Protein AF-A0A024FDK6-F1 (afdb_monomer_lite)

pLDDT: mean 74.02, std 20.57, range [26.91, 96.44]

Radius of gyration: 33.67 Å; chains: 1; bounding box: 60×38×98 Å

Sequence (152 aa):
MKLLNIVFTFLVFIVLFSCSSDDSNEGGQQDSLSLSSITEFSANQESQTVSVTANLYWYVSNTNTWITLSPTYGTNDGTITVTGCSISKTLTITQAAGEENSGELDPNKTPSQNFDLSTWKLKTPENNGSGFSKTISVSEINAGYENSNYFF

Foldseek 3Di:
DDDDPPFDPDDDDDDDPPPDDDDDDDPDPPWDWDKDDDGDDDLPFDKDKIKIATQAKDAADDPDPQWDWPPRIDHGIDMIIITGHNDDPDPDDDDDDPPPCPPDDDPVAAPLVRDPLQPHKDWDPDDPVPRGTDIHDSVRVNVRDADPVGGD

Structure (mmCIF, N/CA/C/O backbone):
data_AF-A0A024FDK6-F1
#
_entry.id   AF-A0A024FDK6-F1
#
loop_
_atom_site.group_PDB
_atom_site.id
_atom_site.type_symbol
_atom_site.label_atom_id
_atom_site.label_alt_id
_atom_site.label_comp_id
_atom_site.label_asym_id
_atom_site.label_entity_id
_atom_site.label_seq_id
_atom_site.pdbx_PDB_ins_code
_atom_site.Cartn_x
_atom_site.Cartn_y
_atom_site.Cartn_z
_atom_site.occupancy
_atom_site.B_iso_or_equiv
_atom_site.auth_seq_id
_atom_site.auth_comp_id
_atom_site.auth_asym_id
_atom_site.auth_atom_id
_atom_site.pdbx_PDB_model_num
ATOM 1 N N . MET A 1 1 ? -27.328 7.192 -7.030 1.00 37.41 1 MET A N 1
ATOM 2 C CA . MET A 1 1 ? -26.286 6.162 -6.829 1.00 37.41 1 MET A CA 1
ATOM 3 C C . MET A 1 1 ? -26.722 5.336 -5.632 1.00 37.41 1 MET A C 1
ATOM 5 O O . MET A 1 1 ? -26.975 5.922 -4.589 1.00 37.41 1 MET A O 1
ATOM 9 N N . LYS A 1 2 ? -26.982 4.038 -5.815 1.00 29.92 2 LYS A N 1
ATOM 10 C CA . LYS A 1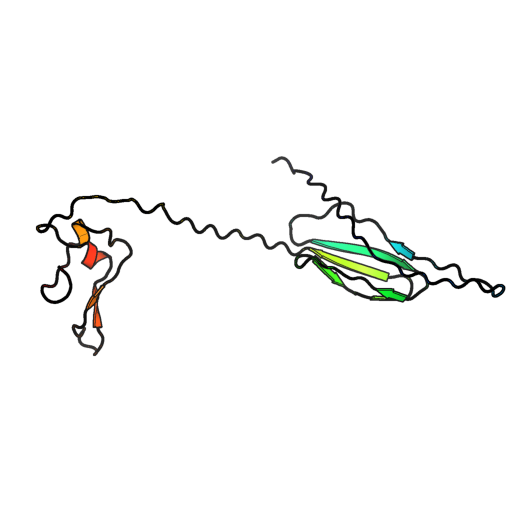 2 ? -27.491 3.166 -4.745 1.00 29.92 2 LYS A CA 1
ATOM 11 C C . LYS A 1 2 ? -26.326 2.824 -3.814 1.00 29.92 2 LYS A C 1
ATOM 13 O O . LYS A 1 2 ? -25.356 2.231 -4.274 1.00 29.92 2 LYS A O 1
ATOM 18 N N . LEU A 1 3 ? -26.413 3.244 -2.554 1.00 26.91 3 LEU A N 1
ATOM 19 C CA . LEU A 1 3 ? -25.500 2.817 -1.497 1.00 26.91 3 LEU A CA 1
ATOM 20 C C . LEU A 1 3 ? -25.734 1.320 -1.279 1.00 26.91 3 LEU A C 1
ATOM 22 O O . LEU A 1 3 ? -26.845 0.895 -0.966 1.00 26.91 3 LEU A O 1
ATOM 26 N N . LEU A 1 4 ? -24.717 0.517 -1.571 1.00 27.45 4 LEU A N 1
ATOM 27 C CA . LEU A 1 4 ? -24.751 -0.920 -1.357 1.00 27.45 4 LEU A CA 1
ATOM 28 C C . LEU A 1 4 ? -24.410 -1.159 0.117 1.00 27.45 4 LEU A C 1
ATOM 30 O O . LEU A 1 4 ? -23.245 -1.064 0.497 1.00 27.45 4 LEU A O 1
ATOM 34 N N . ASN A 1 5 ? -25.424 -1.420 0.943 1.00 28.95 5 ASN A N 1
ATOM 35 C CA . ASN A 1 5 ? -25.246 -1.804 2.344 1.00 28.95 5 ASN A CA 1
ATOM 36 C C . ASN A 1 5 ? -24.577 -3.185 2.402 1.00 28.95 5 ASN A C 1
ATOM 38 O O . ASN A 1 5 ? -25.252 -4.214 2.379 1.00 28.95 5 ASN A O 1
ATOM 42 N N . ILE A 1 6 ? -23.245 -3.218 2.434 1.00 35.78 6 ILE A N 1
ATOM 43 C CA . ILE A 1 6 ? -22.488 -4.443 2.688 1.00 35.78 6 ILE A CA 1
ATOM 44 C C . ILE A 1 6 ? -22.414 -4.619 4.205 1.00 35.78 6 ILE A C 1
ATOM 46 O O . ILE A 1 6 ? -21.596 -4.003 4.882 1.00 35.78 6 ILE A O 1
ATOM 50 N N . VAL A 1 7 ? -23.299 -5.458 4.738 1.00 29.95 7 VAL A N 1
ATOM 51 C CA . VAL A 1 7 ? -23.266 -5.886 6.139 1.00 29.95 7 VAL A CA 1
ATOM 52 C C . VAL A 1 7 ? -22.125 -6.897 6.291 1.00 29.95 7 VAL A C 1
ATOM 54 O O . VAL A 1 7 ? -22.287 -8.073 5.974 1.00 29.95 7 VAL A O 1
ATOM 57 N N . PHE A 1 8 ? -20.950 -6.450 6.737 1.00 37.78 8 PHE A N 1
ATOM 58 C CA . PHE A 1 8 ? -19.884 -7.355 7.174 1.00 37.78 8 PHE A CA 1
ATOM 59 C C . PHE A 1 8 ? -20.149 -7.750 8.628 1.00 37.78 8 PHE A C 1
ATOM 61 O O . PHE A 1 8 ? -19.810 -7.024 9.558 1.00 37.78 8 PHE A O 1
ATOM 68 N N . THR A 1 9 ? -20.771 -8.910 8.839 1.00 32.97 9 THR A N 1
ATOM 69 C CA . THR A 1 9 ? -20.861 -9.518 10.171 1.00 32.97 9 THR A CA 1
ATOM 70 C C . THR A 1 9 ? -19.470 -10.013 10.570 1.00 32.97 9 THR A C 1
ATOM 72 O O . THR A 1 9 ? -19.076 -11.132 10.253 1.00 32.97 9 THR A O 1
ATOM 75 N N . PHE A 1 10 ? -18.691 -9.151 11.221 1.00 38.66 10 PHE A N 1
ATOM 76 C CA . PHE A 1 10 ? -17.360 -9.484 11.717 1.00 38.66 10 PHE A CA 1
ATOM 77 C C . PHE A 1 10 ? -17.486 -10.102 13.117 1.00 38.66 10 PHE A C 1
ATOM 79 O O . PHE A 1 10 ? -17.631 -9.400 14.115 1.00 38.66 10 PHE A O 1
ATOM 86 N N . LEU A 1 11 ? -17.490 -11.435 13.194 1.00 35.03 11 LEU A N 1
ATOM 87 C CA . LEU A 1 11 ? -17.489 -12.164 14.463 1.00 35.03 11 LEU A CA 1
ATOM 88 C C . LEU A 1 11 ? -16.055 -12.197 15.018 1.00 35.03 11 LEU A C 1
ATOM 90 O O . LEU A 1 11 ? -15.246 -13.032 14.613 1.00 35.03 11 LEU A O 1
ATOM 94 N N . VAL A 1 12 ? -15.720 -11.285 15.933 1.00 40.41 12 VAL A N 1
ATOM 95 C CA . VAL A 1 12 ? -14.452 -11.338 16.679 1.00 40.41 12 VAL A CA 1
ATOM 96 C C . VAL A 1 12 ? -14.563 -12.443 17.736 1.00 40.41 12 VAL A C 1
ATOM 98 O O . VAL A 1 12 ? -15.241 -12.277 18.746 1.00 40.41 12 VAL A O 1
ATOM 101 N N . PHE A 1 13 ? -13.917 -13.588 17.505 1.00 30.06 13 PHE A N 1
ATOM 102 C CA . PHE A 1 13 ? -13.792 -14.654 18.507 1.00 30.06 13 PHE A CA 1
ATOM 103 C C . PHE A 1 13 ? -12.682 -14.276 19.504 1.00 30.06 13 PHE A C 1
ATOM 105 O O . PHE A 1 13 ? -11.498 -14.403 19.193 1.00 30.06 13 PHE A O 1
ATOM 112 N N . ILE A 1 14 ? -13.055 -13.784 20.690 1.00 48.53 14 ILE A N 1
ATOM 113 C CA . ILE A 1 14 ? -12.120 -13.512 21.796 1.00 48.53 14 ILE A CA 1
ATOM 114 C C . ILE A 1 14 ? -12.157 -14.707 22.754 1.00 48.53 14 ILE A C 1
ATOM 116 O O . ILE A 1 14 ? -13.206 -15.040 23.301 1.00 48.53 14 ILE A O 1
ATOM 120 N N . VAL A 1 15 ? -11.014 -15.373 22.939 1.00 35.62 15 VAL A N 1
ATOM 121 C CA . VAL A 1 15 ? -10.868 -16.497 23.876 1.00 35.62 15 VAL A CA 1
ATOM 122 C C . VAL A 1 15 ? -10.722 -15.936 25.295 1.00 35.62 15 VAL A C 1
ATOM 124 O O . VAL A 1 15 ? -9.726 -15.283 25.597 1.00 35.62 15 VAL A O 1
ATOM 127 N N . LEU A 1 16 ? -11.712 -16.183 26.157 1.00 49.31 16 LEU A N 1
ATOM 128 C CA . LEU A 1 16 ? -11.710 -15.794 27.571 1.00 49.31 16 LEU A CA 1
ATOM 129 C C . LEU A 1 16 ? -11.330 -17.007 28.433 1.00 49.31 16 LEU A C 1
ATOM 131 O O . LEU A 1 16 ? -12.091 -17.968 28.522 1.00 49.31 16 LEU A O 1
ATOM 135 N N . PHE A 1 17 ? -10.169 -16.971 29.089 1.00 40.81 17 PHE A N 1
ATOM 136 C CA . PHE A 1 17 ? -9.865 -17.895 30.185 1.00 40.81 17 PHE A CA 1
ATOM 137 C C . PHE A 1 17 ? -10.442 -17.325 31.488 1.00 40.81 17 PHE A C 1
ATOM 139 O O . PHE A 1 17 ? -9.729 -16.681 32.252 1.00 40.81 17 PHE A O 1
ATOM 146 N N . SER A 1 18 ? -11.730 -17.560 31.756 1.00 40.69 18 SER A N 1
ATOM 147 C CA . SER A 1 18 ? -12.274 -17.420 33.114 1.00 40.69 18 SER A CA 1
ATOM 148 C C . SER A 1 18 ? -11.946 -18.691 33.891 1.00 40.69 18 SER A C 1
ATOM 150 O O . SER A 1 18 ? -12.698 -19.661 33.874 1.00 40.69 18 SER A O 1
ATOM 152 N N . CYS A 1 19 ? -10.784 -18.707 34.543 1.00 45.88 19 CYS A N 1
ATOM 153 C CA . CYS A 1 19 ? -10.485 -19.698 35.569 1.00 45.88 19 CYS A CA 1
ATOM 154 C C . CYS A 1 19 ? -11.134 -19.218 36.874 1.00 45.88 19 CYS A C 1
ATOM 156 O O . CYS A 1 19 ? -10.526 -18.461 37.625 1.00 45.88 19 CYS A O 1
ATOM 158 N N . SER A 1 20 ? -12.395 -19.589 37.104 1.00 46.50 20 SER A N 1
ATOM 159 C CA . SER A 1 20 ? -13.039 -19.422 38.407 1.00 46.50 20 SER A CA 1
ATOM 160 C C . SER A 1 20 ? -12.956 -20.766 39.124 1.00 46.50 20 SER A C 1
ATOM 162 O O . SER A 1 20 ? -13.694 -21.697 38.808 1.00 46.50 20 SER A O 1
ATOM 164 N N . SER A 1 21 ? -11.969 -20.901 40.010 1.00 50.34 21 SER A N 1
ATOM 165 C CA . SER A 1 21 ? -11.950 -21.986 40.989 1.00 50.34 21 SER A CA 1
ATOM 166 C C . SER A 1 21 ? -12.951 -21.624 42.080 1.00 50.34 21 SER A C 1
ATOM 168 O O . SER A 1 21 ? -12.785 -20.606 42.749 1.00 50.34 21 SER A O 1
ATOM 170 N N . ASP A 1 22 ? -13.995 -22.437 42.204 1.00 54.34 22 ASP A N 1
ATOM 171 C CA . ASP A 1 22 ? -15.026 -22.342 43.237 1.00 54.34 22 ASP A CA 1
ATOM 172 C C . ASP A 1 22 ? -14.380 -22.479 44.628 1.00 54.34 22 ASP A C 1
ATOM 174 O O . ASP A 1 22 ? -13.919 -23.563 44.988 1.00 54.34 22 ASP A O 1
ATOM 178 N N . ASP A 1 23 ? -14.346 -21.398 45.411 1.00 54.50 23 ASP A N 1
ATOM 179 C CA . ASP A 1 23 ? -14.136 -21.467 46.857 1.00 54.50 23 ASP A CA 1
ATOM 180 C C . ASP A 1 23 ? -15.083 -20.486 47.557 1.00 54.50 23 ASP A C 1
ATOM 182 O O . ASP A 1 23 ? -15.158 -19.291 47.266 1.00 54.50 23 ASP A O 1
ATOM 186 N N . SER A 1 24 ? -15.895 -21.048 48.442 1.00 60.56 24 SER A N 1
ATOM 187 C CA . SER A 1 24 ? -17.050 -20.412 49.060 1.00 60.56 24 SER A CA 1
ATOM 188 C C . SER A 1 24 ? -16.676 -19.339 50.090 1.00 60.56 24 SER A C 1
ATOM 190 O O . SER A 1 24 ? -15.916 -19.611 51.016 1.00 60.56 24 SER A O 1
ATOM 192 N N . ASN A 1 25 ? -17.390 -18.207 50.003 1.00 58.97 25 ASN A N 1
ATOM 193 C CA . ASN A 1 25 ? -17.597 -17.166 51.021 1.00 58.97 25 ASN A CA 1
ATOM 194 C C . ASN A 1 25 ? -16.565 -16.025 51.103 1.00 58.97 25 ASN A C 1
ATOM 196 O O . ASN A 1 25 ? -15.810 -15.946 52.062 1.00 58.97 25 ASN A O 1
ATOM 200 N N . GLU A 1 26 ? -16.675 -15.060 50.187 1.00 52.72 26 GLU A N 1
ATOM 201 C CA . GLU A 1 26 ? -16.494 -13.626 50.460 1.00 52.72 26 GLU A CA 1
ATOM 202 C C . GLU A 1 26 ? -17.537 -12.848 49.642 1.00 52.72 26 GLU A C 1
ATOM 204 O O . GLU A 1 26 ? -18.091 -13.396 48.689 1.00 52.72 26 GLU A O 1
ATOM 209 N N . GLY A 1 27 ? -17.878 -11.615 50.039 1.00 54.19 27 GLY A N 1
ATOM 210 C CA . GLY A 1 27 ? -18.854 -10.772 49.339 1.00 54.19 27 GLY A CA 1
ATOM 211 C C . GLY A 1 27 ? -18.467 -10.597 47.872 1.00 54.19 27 GLY A C 1
ATOM 212 O O . GLY A 1 27 ? -17.675 -9.719 47.542 1.00 54.19 27 GLY A O 1
ATOM 213 N N . GLY A 1 28 ? -18.989 -11.477 47.018 1.00 53.00 28 GLY A N 1
ATOM 214 C CA . GLY A 1 28 ? -18.512 -11.636 45.656 1.00 53.00 28 GLY A CA 1
ATOM 215 C C . GLY A 1 28 ? -18.819 -10.384 44.861 1.00 53.00 28 GLY A C 1
ATOM 216 O O . GLY A 1 28 ? -19.980 -10.117 44.547 1.00 53.00 28 GLY A O 1
ATOM 217 N N . GLN A 1 29 ? -17.789 -9.607 44.533 1.00 58.94 29 GLN A N 1
ATOM 218 C CA . GLN A 1 29 ? -17.913 -8.666 43.434 1.00 58.94 29 GLN A CA 1
ATOM 219 C C . GLN A 1 29 ? -18.163 -9.501 42.182 1.00 58.94 29 GLN A C 1
ATOM 221 O O . GLN A 1 29 ? -17.297 -10.248 41.744 1.00 58.94 29 GLN A O 1
ATOM 226 N N . GLN A 1 30 ? -19.388 -9.441 41.667 1.00 74.19 30 GLN A N 1
ATOM 227 C CA . GLN A 1 30 ? -19.734 -10.081 40.410 1.00 74.19 30 GLN A CA 1
ATOM 228 C C . GLN A 1 30 ? -18.937 -9.404 39.296 1.00 74.19 30 GLN A C 1
ATOM 230 O O . GLN A 1 30 ? -19.097 -8.204 39.069 1.00 74.19 30 GLN A O 1
ATOM 235 N N . ASP A 1 31 ? -18.098 -10.173 38.609 1.00 81.12 31 ASP A N 1
ATOM 236 C CA . ASP A 1 31 ? -17.362 -9.699 37.442 1.00 81.12 31 ASP A CA 1
ATOM 237 C C . ASP A 1 31 ? -18.338 -9.211 36.368 1.00 81.12 31 ASP A C 1
ATOM 239 O O . ASP A 1 31 ? -19.300 -9.897 36.006 1.00 81.12 31 ASP A O 1
ATOM 243 N N . SER A 1 32 ? -18.094 -8.007 35.858 1.00 81.88 32 SER A N 1
ATOM 244 C CA . SER A 1 32 ? -18.857 -7.413 34.770 1.00 81.88 32 SER A CA 1
ATOM 245 C C . SER A 1 32 ? -17.925 -7.151 33.595 1.00 81.88 32 SER A C 1
ATOM 247 O O . SER A 1 32 ? -16.834 -6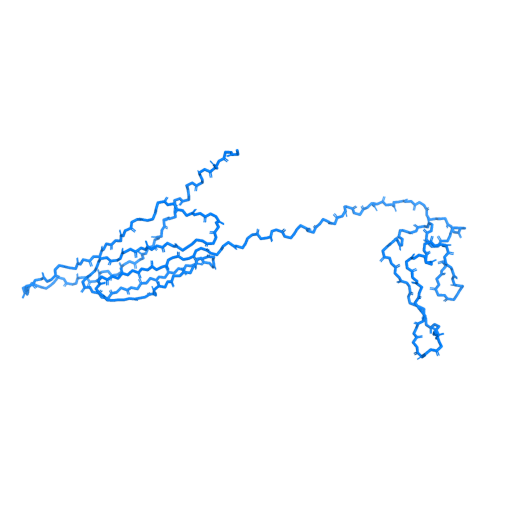.604 33.744 1.00 81.88 32 SER A O 1
ATOM 249 N N . LEU A 1 33 ? -18.346 -7.584 32.408 1.00 85.19 33 LEU A N 1
ATOM 250 C CA . LEU A 1 33 ? -17.711 -7.221 31.150 1.00 85.19 33 LEU A CA 1
ATOM 251 C C . LEU A 1 33 ? -18.772 -7.207 30.054 1.00 85.19 33 LEU A C 1
ATOM 253 O O . LEU A 1 33 ? -19.354 -8.239 29.721 1.00 85.19 33 LEU A O 1
ATOM 257 N N . SER A 1 34 ? -19.031 -6.036 29.487 1.00 85.94 34 SER A N 1
ATOM 258 C CA . SER A 1 34 ? -19.902 -5.891 28.323 1.00 85.94 34 SER A CA 1
ATOM 259 C C . SER A 1 34 ? -19.384 -4.809 27.386 1.00 85.94 34 SER A C 1
ATOM 261 O O . SER A 1 34 ? -18.628 -3.924 27.791 1.00 85.94 34 SER A O 1
ATOM 263 N N . LEU A 1 35 ? -19.763 -4.916 26.115 1.00 85.12 35 LEU A N 1
ATOM 264 C CA . LEU A 1 35 ? -19.333 -4.013 25.056 1.00 85.12 35 LEU A CA 1
ATOM 265 C C . LEU A 1 35 ? -20.550 -3.416 24.359 1.00 85.12 35 LEU A C 1
ATOM 267 O O . LEU A 1 35 ? -21.547 -4.106 24.137 1.00 85.12 35 LEU A O 1
ATOM 271 N N . SER A 1 36 ? -20.443 -2.157 23.944 1.00 85.75 36 SER A N 1
ATOM 272 C CA . SER A 1 36 ? -21.394 -1.587 22.992 1.00 85.75 36 SER A CA 1
ATOM 273 C C . SER A 1 36 ? -21.191 -2.186 21.596 1.00 85.75 36 SER A C 1
ATOM 275 O O . SER A 1 36 ? -20.062 -2.428 21.170 1.00 85.75 36 SER A O 1
ATOM 277 N N . SER A 1 37 ? -22.268 -2.358 20.834 1.00 76.56 37 SER A N 1
ATOM 278 C CA . SER A 1 37 ? -22.182 -2.762 19.429 1.00 76.56 37 SER A CA 1
ATOM 279 C C . SER A 1 37 ? -21.886 -1.575 18.514 1.00 76.56 37 SER A C 1
ATOM 281 O O . SER A 1 37 ? -22.494 -0.517 18.667 1.00 76.56 37 SER A O 1
ATOM 283 N N . ILE A 1 38 ? -21.047 -1.792 17.502 1.00 73.25 38 ILE A N 1
ATOM 284 C CA . ILE A 1 38 ? -20.956 -0.922 16.325 1.00 73.25 38 ILE A CA 1
ATOM 285 C C . ILE A 1 38 ? -21.794 -1.548 15.209 1.00 73.25 38 ILE A C 1
ATOM 287 O O . ILE A 1 38 ? -21.639 -2.734 14.918 1.00 73.25 38 ILE A O 1
ATOM 291 N N . THR A 1 39 ? -22.690 -0.775 14.597 1.00 66.81 39 THR A N 1
ATOM 292 C CA . THR A 1 39 ? -23.644 -1.289 13.601 1.00 66.81 39 THR A CA 1
ATOM 293 C C . THR A 1 39 ? -23.236 -1.023 12.156 1.00 66.81 39 THR A C 1
ATOM 295 O O . THR A 1 39 ? -23.638 -1.776 11.273 1.00 66.81 39 THR A O 1
ATOM 298 N N . GLU A 1 40 ? -22.441 0.012 11.888 1.00 66.06 40 GLU A N 1
ATOM 299 C CA . GLU A 1 40 ? -22.093 0.434 10.527 1.00 66.06 40 GLU A CA 1
ATOM 300 C C . GLU A 1 40 ? -20.666 0.961 10.507 1.00 66.06 40 GLU A C 1
ATOM 302 O O . GLU A 1 40 ? -20.325 1.727 11.388 1.00 66.06 40 GLU A O 1
ATOM 307 N N . PHE A 1 41 ? -19.846 0.574 9.529 1.00 68.12 41 PHE A N 1
ATOM 308 C CA . PHE A 1 41 ? -18.533 1.172 9.260 1.00 68.12 41 PHE A CA 1
ATOM 309 C C . PHE A 1 41 ? -18.532 1.702 7.828 1.00 68.12 41 PHE A C 1
ATOM 311 O O . PHE A 1 41 ? -18.788 0.960 6.877 1.00 68.12 41 PHE A O 1
ATOM 318 N N . SER A 1 42 ? -18.231 2.982 7.665 1.00 65.06 42 SER A N 1
ATOM 319 C CA . SER A 1 42 ? -18.047 3.627 6.375 1.00 65.06 42 SER A CA 1
ATOM 320 C C . SER A 1 42 ? -16.747 3.169 5.720 1.00 65.06 42 SER A C 1
ATOM 322 O O . SER A 1 42 ? -15.717 2.976 6.366 1.00 65.06 42 SER A O 1
ATOM 324 N N . ALA A 1 43 ? -16.760 3.068 4.390 1.00 60.97 43 ALA A N 1
ATOM 325 C CA . ALA A 1 43 ? -15.571 2.770 3.594 1.00 60.97 43 ALA A CA 1
ATOM 326 C C . ALA A 1 43 ? -14.552 3.930 3.544 1.00 60.97 43 ALA A C 1
ATOM 328 O O . ALA A 1 43 ? -13.522 3.798 2.881 1.00 60.97 43 ALA A O 1
ATOM 329 N N . ASN A 1 44 ? -14.823 5.063 4.203 1.00 61.22 44 ASN A N 1
ATOM 330 C CA . ASN A 1 44 ? -13.994 6.269 4.195 1.00 61.22 44 ASN A CA 1
ATOM 331 C C . ASN A 1 44 ? -13.331 6.488 5.560 1.00 61.22 44 ASN A C 1
ATOM 333 O O . ASN A 1 44 ? -13.958 7.113 6.405 1.00 61.22 44 ASN A O 1
ATOM 337 N N . GLN A 1 45 ? -12.096 5.996 5.740 1.00 60.91 45 GLN A N 1
ATOM 338 C CA . GLN A 1 45 ? -11.209 6.169 6.906 1.00 60.91 45 GLN A CA 1
ATOM 339 C C . GLN A 1 45 ? -11.933 6.679 8.154 1.00 60.91 45 GLN A C 1
ATOM 341 O O . GLN A 1 45 ? -11.798 7.841 8.536 1.00 60.91 45 GLN A O 1
ATOM 346 N N . GLU A 1 46 ? -12.769 5.815 8.726 1.00 72.88 46 GLU A N 1
ATOM 347 C CA . GLU A 1 46 ? -13.679 6.182 9.802 1.00 72.88 46 GLU A CA 1
ATOM 348 C C . GLU A 1 46 ? -13.173 5.627 11.132 1.00 72.88 46 GLU A C 1
ATOM 350 O O . GLU A 1 46 ? -12.727 4.476 11.227 1.00 72.88 46 GLU A O 1
ATOM 355 N N . SER A 1 47 ? -13.253 6.468 12.160 1.00 82.44 47 SER A N 1
ATOM 356 C CA . SER A 1 47 ? -13.020 6.095 13.548 1.00 82.44 47 SER A CA 1
ATOM 357 C C . SER A 1 47 ? -14.356 5.966 14.265 1.00 82.44 47 SER A C 1
ATOM 359 O O . SER A 1 47 ? -15.178 6.877 14.221 1.00 82.44 47 SER A O 1
ATOM 361 N N . GLN A 1 48 ? -14.547 4.856 14.967 1.00 83.81 48 GLN A N 1
ATOM 362 C CA . GLN A 1 48 ? -15.712 4.605 15.808 1.00 83.81 48 GLN A CA 1
ATOM 363 C C . GLN A 1 48 ? -15.302 4.171 17.201 1.00 83.81 48 GLN A C 1
ATOM 365 O O . GLN A 1 48 ? -14.181 3.723 17.424 1.00 83.81 48 GLN A O 1
ATOM 370 N N . THR A 1 49 ? -16.214 4.306 18.153 1.00 85.69 49 THR A N 1
ATOM 371 C CA . THR A 1 49 ? -15.942 4.032 19.561 1.00 85.69 49 THR A CA 1
ATOM 372 C C . THR A 1 49 ? -16.762 2.856 20.059 1.00 85.69 49 THR A C 1
ATOM 374 O O . THR A 1 49 ? -17.971 2.806 19.848 1.00 85.69 49 THR A O 1
ATOM 377 N N . VAL A 1 50 ? -16.104 1.947 20.775 1.00 85.94 50 VAL A N 1
ATOM 378 C CA . VAL A 1 50 ? -16.733 0.885 21.563 1.00 85.94 50 VAL A CA 1
ATOM 379 C C . VAL A 1 50 ? -16.589 1.234 23.036 1.00 85.94 50 VAL A C 1
ATOM 381 O O . VAL A 1 50 ? -15.470 1.367 23.531 1.00 85.94 50 VAL A O 1
ATOM 384 N N . SER A 1 51 ? -17.705 1.362 23.745 1.00 87.94 51 SER A N 1
ATOM 385 C CA . SER A 1 51 ? -17.711 1.458 25.202 1.00 87.94 51 SER A CA 1
ATOM 386 C C . SER A 1 51 ? -17.501 0.076 25.811 1.00 87.94 51 SER A C 1
ATOM 388 O O . SER A 1 51 ? -18.149 -0.891 25.410 1.00 87.94 51 SER A O 1
ATOM 390 N N . VAL A 1 52 ? -16.600 0.009 26.783 1.00 90.44 52 VAL A N 1
ATOM 391 C CA . VAL A 1 52 ? -16.336 -1.154 27.624 1.00 90.44 52 VAL A CA 1
ATOM 392 C C . VAL A 1 52 ? -16.940 -0.855 28.985 1.00 90.44 52 VAL A C 1
ATOM 394 O O . VAL A 1 52 ? -16.557 0.133 29.605 1.00 90.44 52 VAL A O 1
ATOM 397 N N . THR A 1 53 ? -17.868 -1.688 29.442 1.00 89.94 53 THR A N 1
ATOM 398 C CA . THR A 1 53 ? -18.328 -1.670 30.832 1.00 89.94 53 THR A CA 1
ATOM 399 C C . THR A 1 53 ? -17.671 -2.828 31.552 1.00 89.94 53 THR A C 1
ATOM 401 O O . THR A 1 53 ? -17.931 -3.977 31.188 1.00 89.94 53 THR A O 1
ATOM 404 N N . ALA A 1 54 ? -16.813 -2.533 32.524 1.00 90.19 54 ALA A N 1
ATOM 405 C CA . ALA A 1 54 ? -16.103 -3.543 33.289 1.00 90.19 54 ALA A CA 1
ATOM 406 C C . ALA A 1 54 ? -15.798 -3.085 34.715 1.00 90.19 54 ALA A C 1
ATOM 408 O O . ALA A 1 54 ? -15.751 -1.896 35.012 1.00 90.19 54 ALA A O 1
ATOM 409 N N . ASN A 1 55 ? -15.528 -4.038 35.600 1.00 84.69 55 ASN A N 1
ATOM 410 C CA . ASN A 1 55 ? -15.058 -3.781 36.965 1.00 84.69 55 ASN A CA 1
ATOM 411 C C . ASN A 1 55 ? -13.615 -4.261 37.212 1.00 84.69 55 ASN A C 1
ATOM 413 O O . ASN A 1 55 ? -13.076 -4.057 38.296 1.00 84.69 55 ASN A O 1
ATOM 417 N N . LEU A 1 56 ? -12.981 -4.879 36.210 1.00 83.31 56 LEU A N 1
ATOM 418 C CA . LEU A 1 56 ? -11.632 -5.444 36.278 1.00 83.31 56 LEU A CA 1
ATOM 419 C C . LEU A 1 56 ? -10.778 -5.012 35.074 1.00 83.31 56 LEU A C 1
ATOM 421 O O . LEU A 1 56 ? -11.203 -4.224 34.226 1.00 83.31 56 LEU A O 1
ATOM 425 N N . TYR A 1 57 ? -9.533 -5.489 35.029 1.00 87.56 57 TYR A N 1
ATOM 426 C CA . TYR A 1 57 ? -8.629 -5.302 33.893 1.00 87.56 57 TYR A CA 1
ATOM 427 C C . TYR A 1 57 ? -9.147 -6.005 32.632 1.00 87.56 57 TYR A C 1
ATOM 429 O O . TYR A 1 57 ? -9.626 -7.135 32.693 1.00 87.56 57 TYR A O 1
ATOM 437 N N . TRP A 1 58 ? -8.968 -5.363 31.478 1.00 87.94 58 TRP A N 1
ATOM 438 C CA . TRP A 1 58 ? -9.299 -5.913 30.167 1.00 87.94 58 TRP A CA 1
ATOM 439 C C . TRP A 1 58 ? -8.203 -5.615 29.138 1.00 87.94 58 TRP A C 1
ATOM 441 O O . TRP A 1 58 ? -7.466 -4.633 29.237 1.00 87.94 58 TRP A O 1
ATOM 451 N N . TYR A 1 59 ? -8.116 -6.475 28.122 1.00 88.25 59 TYR A N 1
ATOM 452 C CA . TYR A 1 59 ? -7.174 -6.382 27.007 1.00 88.25 59 TYR A CA 1
ATOM 453 C C . TYR A 1 59 ? -7.886 -6.709 25.692 1.00 88.25 59 TYR A C 1
ATOM 455 O O . TYR A 1 59 ? -8.751 -7.584 25.651 1.00 88.25 59 TYR A O 1
ATOM 463 N N . VAL A 1 60 ? -7.505 -6.028 24.613 1.00 82.94 60 VAL A N 1
ATOM 464 C CA . VAL A 1 60 ? -8.034 -6.245 23.267 1.00 82.94 60 VAL A CA 1
ATOM 465 C C . VAL A 1 60 ? -6.901 -6.513 22.280 1.00 82.94 60 VAL A C 1
ATOM 467 O O . VAL A 1 60 ? -5.882 -5.821 22.253 1.00 82.94 60 VAL A O 1
ATOM 470 N N . SER A 1 61 ? -7.100 -7.523 21.438 1.00 82.69 61 SER A N 1
ATOM 471 C CA . SER A 1 61 ? -6.222 -7.856 20.321 1.00 82.69 61 SER A CA 1
ATOM 472 C C . SER A 1 61 ? -6.974 -7.742 19.001 1.00 82.69 61 SER A C 1
ATOM 474 O O . SER A 1 61 ? -8.187 -7.927 18.923 1.00 82.69 61 SER A O 1
ATOM 476 N N . ASN A 1 62 ? -6.238 -7.426 17.941 1.00 79.81 62 ASN A N 1
ATOM 477 C CA . ASN A 1 62 ? -6.757 -7.396 16.584 1.00 79.81 62 ASN A CA 1
ATOM 478 C C . ASN A 1 62 ? -5.737 -8.045 15.645 1.00 79.81 62 ASN A C 1
ATOM 480 O O . ASN A 1 62 ? -4.549 -7.736 15.701 1.00 79.81 62 ASN A O 1
ATOM 484 N N . THR A 1 63 ? -6.212 -8.937 14.781 1.00 78.62 63 THR A N 1
ATOM 485 C CA . THR A 1 63 ? -5.397 -9.653 13.790 1.00 78.62 63 THR A CA 1
ATOM 486 C C . THR A 1 63 ? -5.453 -9.014 12.399 1.00 78.62 63 THR A C 1
ATOM 488 O O . THR A 1 63 ? -4.696 -9.404 11.513 1.00 78.62 63 THR A O 1
ATOM 491 N N . ASN A 1 64 ? -6.325 -8.023 12.187 1.00 79.75 64 ASN A N 1
ATOM 492 C CA . ASN A 1 64 ? -6.504 -7.356 10.900 1.00 79.75 64 ASN A CA 1
ATOM 493 C C . ASN A 1 64 ? -5.544 -6.179 10.745 1.00 79.75 64 ASN A C 1
ATOM 495 O O . ASN A 1 64 ? -5.583 -5.236 11.529 1.00 79.75 64 ASN A O 1
ATOM 499 N N . THR A 1 65 ? -4.755 -6.161 9.676 1.00 78.38 65 THR A N 1
ATOM 500 C CA . THR A 1 65 ? -3.778 -5.089 9.410 1.00 78.38 65 THR A CA 1
ATOM 501 C C . THR A 1 65 ? -4.404 -3.752 9.001 1.00 78.38 65 THR A C 1
ATOM 503 O O . THR A 1 65 ? -3.734 -2.724 9.043 1.00 78.38 65 THR A O 1
ATOM 506 N N . TRP A 1 66 ? -5.679 -3.749 8.609 1.00 77.94 66 TRP A N 1
ATOM 507 C CA . TRP A 1 66 ? -6.420 -2.564 8.163 1.00 77.94 66 TRP A CA 1
ATOM 508 C C . TRP A 1 66 ? -7.255 -1.906 9.275 1.00 77.94 66 TRP A C 1
ATOM 510 O O . TRP A 1 66 ? -7.846 -0.852 9.043 1.00 77.94 66 TRP A O 1
ATOM 520 N N . ILE A 1 67 ? -7.288 -2.495 10.477 1.00 80.31 67 ILE A N 1
ATOM 521 C CA . ILE A 1 67 ? -7.963 -1.948 11.662 1.00 80.31 67 ILE A CA 1
ATOM 522 C C . ILE A 1 67 ? -6.905 -1.580 12.701 1.00 80.31 67 ILE A C 1
ATOM 524 O O . ILE A 1 67 ? -5.987 -2.350 12.973 1.00 80.31 67 ILE A O 1
ATOM 528 N N . THR A 1 68 ? -7.060 -0.423 13.332 1.00 83.12 68 THR A N 1
ATOM 529 C CA . THR A 1 68 ? -6.268 -0.031 14.503 1.00 83.12 68 THR A CA 1
ATOM 530 C C . THR A 1 68 ? -7.181 0.158 15.710 1.00 83.12 68 THR A C 1
ATOM 532 O O . THR A 1 68 ? -8.294 0.666 15.576 1.00 83.12 68 THR A O 1
ATOM 535 N N . LEU A 1 69 ? -6.718 -0.288 16.881 1.00 85.81 69 LEU A N 1
ATOM 536 C CA . LEU A 1 69 ? -7.431 -0.192 18.155 1.00 85.81 69 LEU A CA 1
ATOM 537 C C . LEU A 1 69 ? -6.609 0.635 19.140 1.00 85.81 69 LEU A C 1
ATOM 539 O O . LEU A 1 69 ? -5.401 0.425 19.255 1.00 85.81 69 LEU A O 1
ATOM 543 N N . SER A 1 70 ? -7.255 1.545 19.865 1.00 85.75 70 SER A N 1
ATOM 544 C CA . SER A 1 70 ? -6.603 2.317 20.924 1.00 85.75 70 SER A CA 1
ATOM 545 C C . SER A 1 70 ? -7.588 2.718 22.028 1.00 85.75 70 SER A C 1
ATOM 547 O O . SER A 1 70 ? -8.625 3.301 21.703 1.00 85.75 70 SER A O 1
ATOM 549 N N . PRO A 1 71 ? -7.290 2.466 23.317 1.00 88.81 71 PRO A N 1
ATOM 550 C CA . PRO A 1 71 ? -6.144 1.709 23.831 1.00 88.81 71 PRO A CA 1
ATOM 551 C C . PRO A 1 71 ? -6.347 0.188 23.684 1.00 88.81 71 PRO A C 1
ATOM 553 O O . PRO A 1 71 ? -7.470 -0.286 23.523 1.00 88.81 71 PRO A O 1
ATOM 556 N N . THR A 1 72 ? -5.265 -0.597 23.752 1.00 86.88 72 THR A N 1
ATOM 557 C CA . THR A 1 72 ? -5.339 -2.073 23.683 1.00 86.88 72 THR A CA 1
ATOM 558 C C . THR A 1 72 ? -5.596 -2.738 25.038 1.00 86.88 72 THR A C 1
ATOM 560 O O . THR A 1 72 ? -5.681 -3.957 25.121 1.00 86.88 72 THR A O 1
ATOM 563 N N . TYR A 1 73 ? -5.691 -1.959 26.112 1.00 86.88 73 TYR A N 1
ATOM 564 C CA . TYR A 1 73 ? -5.995 -2.429 27.458 1.00 86.88 73 TYR A CA 1
ATOM 565 C C . TYR A 1 73 ? -6.554 -1.296 28.314 1.00 86.88 73 TYR A C 1
ATOM 567 O O . TYR A 1 73 ? -6.362 -0.118 28.006 1.00 86.88 73 TYR A O 1
ATOM 575 N N . GLY A 1 74 ? -7.178 -1.665 29.425 1.00 85.38 74 GLY A N 1
ATOM 576 C CA . GLY A 1 74 ? -7.645 -0.737 30.441 1.00 85.38 74 GLY A CA 1
ATOM 577 C C . GLY A 1 74 ? -8.127 -1.462 31.689 1.00 85.38 74 GLY A C 1
ATOM 578 O O . GLY A 1 74 ? -7.967 -2.673 31.831 1.00 85.38 74 GLY A O 1
ATOM 579 N N . THR A 1 75 ? -8.679 -0.699 32.622 1.00 84.88 75 THR A N 1
ATOM 580 C CA . THR A 1 75 ? -9.286 -1.202 33.854 1.00 84.88 75 THR A CA 1
ATOM 581 C C . THR A 1 75 ? -10.605 -0.491 34.072 1.00 84.88 75 THR A C 1
ATOM 583 O O . THR A 1 75 ? -10.731 0.682 33.723 1.00 84.88 75 THR A O 1
ATOM 586 N N . ASN A 1 76 ? -11.563 -1.187 34.680 1.00 91.00 76 ASN A N 1
ATOM 587 C CA . ASN A 1 76 ? -12.930 -0.697 34.834 1.00 91.00 76 ASN A CA 1
ATOM 588 C C . ASN A 1 76 ? -13.550 -0.308 33.478 1.00 91.00 76 ASN A C 1
ATOM 590 O O . ASN A 1 76 ? -13.131 -0.787 32.421 1.00 91.00 76 ASN A O 1
ATOM 594 N N . ASP A 1 77 ? -14.536 0.580 33.500 1.00 92.25 77 ASP A N 1
ATOM 595 C CA . ASP A 1 77 ? -15.125 1.139 32.296 1.00 92.25 77 ASP A CA 1
ATOM 596 C C . ASP A 1 77 ? -14.093 1.885 31.441 1.00 92.25 77 ASP A C 1
ATOM 598 O O . ASP A 1 77 ? -13.197 2.577 31.932 1.00 92.25 77 ASP A O 1
ATOM 602 N N . GLY A 1 78 ? -14.246 1.778 30.125 1.00 89.50 78 GLY A N 1
ATOM 603 C CA . GLY A 1 78 ? -13.356 2.424 29.176 1.00 89.50 78 GLY A CA 1
ATOM 604 C C . GLY A 1 78 ? -13.972 2.599 27.801 1.00 89.50 78 GLY A C 1
ATOM 605 O O . GLY A 1 78 ? -15.132 2.283 27.548 1.00 89.50 78 GLY A O 1
ATOM 606 N N . THR A 1 79 ? -13.195 3.157 26.883 1.00 89.88 79 THR A N 1
ATOM 607 C CA . THR A 1 79 ? -13.614 3.330 25.492 1.00 89.88 79 THR A CA 1
ATOM 608 C C . THR A 1 79 ? -12.460 2.978 24.577 1.00 89.88 79 THR A C 1
ATOM 610 O O . THR A 1 79 ? -11.352 3.480 24.752 1.00 89.88 79 THR A O 1
ATOM 613 N N . ILE A 1 80 ? -12.732 2.118 23.601 1.00 87.69 80 ILE A N 1
ATOM 614 C CA . ILE A 1 80 ? -11.787 1.709 22.568 1.00 87.69 80 ILE A CA 1
ATOM 615 C C . ILE A 1 80 ? -12.167 2.439 21.286 1.00 87.69 80 ILE A C 1
ATOM 617 O O . ILE A 1 80 ? -13.288 2.318 20.796 1.00 87.69 80 ILE A O 1
ATOM 621 N N . THR A 1 81 ? -11.222 3.184 20.729 1.00 87.81 81 THR A N 1
ATOM 622 C CA . THR A 1 81 ? -11.338 3.752 19.389 1.00 87.81 81 THR A CA 1
ATOM 623 C C . THR A 1 81 ? -10.891 2.710 18.377 1.00 87.81 81 THR A C 1
ATOM 625 O O . THR A 1 81 ? -9.766 2.214 18.437 1.00 87.81 81 THR A O 1
ATOM 628 N N . VAL A 1 82 ? -11.778 2.400 17.444 1.00 83.62 82 VAL A N 1
ATOM 629 C CA . VAL A 1 82 ? -11.579 1.505 16.313 1.00 83.62 82 VAL A CA 1
ATOM 630 C C . VAL A 1 82 ? -11.462 2.368 15.066 1.00 83.62 82 VAL A C 1
ATOM 632 O O . VAL A 1 82 ? -12.436 2.996 14.663 1.00 83.62 82 VAL A O 1
ATOM 635 N N . THR A 1 83 ? -10.288 2.411 14.448 1.00 81.62 83 THR A N 1
ATOM 636 C CA . THR A 1 83 ? -10.082 3.168 13.206 1.00 81.62 83 THR A CA 1
ATOM 637 C C . THR A 1 83 ? -9.832 2.209 12.055 1.00 81.62 83 THR A C 1
ATOM 639 O O . THR A 1 83 ? -8.865 1.442 12.083 1.00 81.62 83 THR A O 1
ATOM 642 N N . GLY A 1 84 ? -10.703 2.259 11.045 1.00 69.75 84 GLY A N 1
ATOM 643 C CA . GLY A 1 84 ? -10.511 1.553 9.783 1.00 69.75 84 GLY A CA 1
ATOM 644 C C . GLY A 1 84 ? -9.651 2.383 8.833 1.00 69.75 84 GLY A C 1
ATOM 645 O O . GLY A 1 84 ? -10.007 3.507 8.496 1.00 69.75 84 GLY A O 1
ATOM 646 N N . CYS A 1 85 ? -8.525 1.845 8.369 1.00 56.66 85 CYS A N 1
ATOM 647 C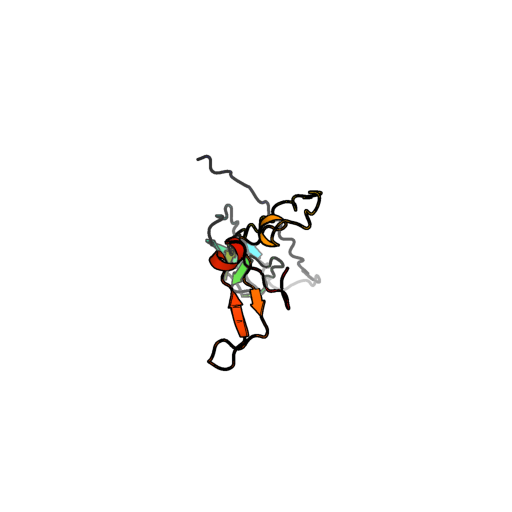 CA . CYS A 1 85 ? -7.715 2.481 7.335 1.00 56.66 85 CYS A CA 1
ATOM 648 C C . CYS A 1 85 ? -8.238 2.094 5.943 1.00 56.66 85 CYS A C 1
ATOM 650 O O . CYS A 1 85 ? -7.981 0.991 5.465 1.00 56.66 85 CYS A O 1
ATOM 652 N N . SER A 1 86 ? -8.916 3.005 5.239 1.00 52.66 86 SER A N 1
ATOM 653 C CA . SER A 1 86 ? -9.110 2.868 3.789 1.00 52.66 86 SER A CA 1
ATOM 654 C C . SER A 1 86 ? -7.762 2.977 3.095 1.00 52.66 86 SER A C 1
ATOM 656 O O . SER A 1 86 ? -7.200 4.069 2.983 1.00 52.66 86 SER A O 1
ATOM 658 N N . ILE A 1 87 ? -7.270 1.859 2.571 1.00 50.72 87 ILE A N 1
ATOM 659 C CA . ILE A 1 87 ? -6.253 1.881 1.525 1.00 50.72 87 ILE A CA 1
ATOM 660 C C . ILE A 1 87 ? -6.622 0.860 0.453 1.00 50.72 87 ILE A C 1
ATOM 662 O O . ILE A 1 87 ? -6.111 -0.251 0.404 1.00 50.72 87 ILE A O 1
ATOM 666 N N . SER A 1 88 ? -7.513 1.260 -0.449 1.00 52.84 88 SER A N 1
ATOM 667 C CA . SER A 1 88 ? -7.615 0.639 -1.767 1.00 52.84 88 SER A CA 1
ATOM 668 C C . SER A 1 88 ? -7.459 1.726 -2.824 1.00 52.84 88 SER A C 1
ATOM 670 O O . SER A 1 88 ? -8.428 2.195 -3.418 1.00 52.84 88 SER A O 1
ATOM 672 N N . LYS A 1 89 ? -6.220 2.171 -3.053 1.00 48.91 89 LYS A N 1
ATOM 673 C CA . LYS A 1 89 ? -5.876 2.704 -4.371 1.00 48.91 89 LYS A CA 1
ATOM 674 C C . LYS A 1 89 ? -5.430 1.520 -5.209 1.00 48.91 89 LYS A C 1
ATOM 676 O O . LYS A 1 89 ? -4.313 1.040 -5.057 1.00 48.91 89 LYS A O 1
ATOM 681 N N . THR A 1 90 ? -6.321 1.032 -6.062 1.00 46.47 90 THR A N 1
ATOM 682 C CA . THR A 1 90 ? -5.942 0.078 -7.101 1.00 46.47 90 THR A CA 1
ATOM 683 C C . THR A 1 90 ? -5.028 0.808 -8.077 1.00 46.47 90 THR A C 1
ATOM 685 O O . THR A 1 90 ? -5.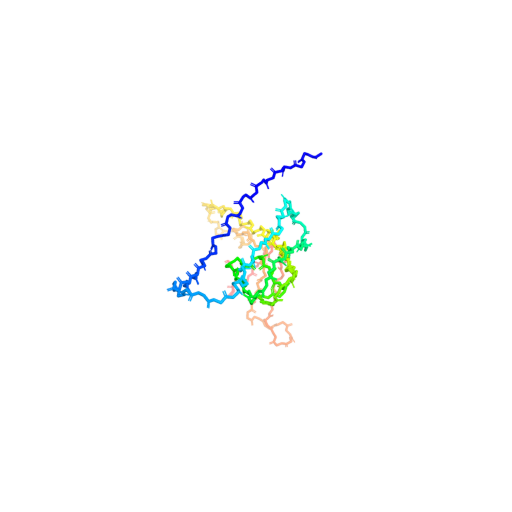463 1.731 -8.765 1.00 46.47 90 THR A O 1
ATOM 688 N N . LEU A 1 91 ? -3.751 0.431 -8.108 1.00 40.88 91 LEU A N 1
ATOM 689 C CA . LEU A 1 91 ? -2.860 0.793 -9.200 1.00 40.88 91 LEU A CA 1
ATOM 690 C C . LEU A 1 91 ? -3.068 -0.241 -10.307 1.00 40.88 91 LEU A C 1
ATOM 692 O O . LEU A 1 91 ? -2.586 -1.367 -10.212 1.00 40.88 91 LEU A O 1
ATOM 696 N N . THR A 1 92 ? -3.826 0.126 -11.335 1.00 40.62 92 THR A N 1
ATOM 697 C CA . THR A 1 92 ? -4.006 -0.724 -12.512 1.00 40.62 92 THR A CA 1
ATOM 698 C C . THR A 1 92 ? -2.778 -0.586 -13.404 1.00 40.62 92 THR A C 1
ATOM 700 O O . THR A 1 92 ? -2.580 0.451 -14.033 1.00 40.62 92 THR A O 1
ATOM 703 N N . ILE A 1 93 ? -1.950 -1.629 -13.457 1.00 54.31 93 ILE A N 1
ATOM 704 C CA . ILE A 1 93 ? -0.921 -1.782 -14.487 1.00 54.31 93 ILE A CA 1
ATOM 705 C C . ILE A 1 93 ? -1.517 -2.685 -15.568 1.00 54.31 93 ILE A C 1
ATOM 707 O O . ILE A 1 93 ? -1.622 -3.894 -15.379 1.00 54.31 93 ILE A O 1
ATOM 711 N N . THR A 1 94 ? -1.935 -2.095 -16.686 1.00 52.00 94 THR A N 1
ATOM 712 C CA . THR A 1 94 ? -2.349 -2.846 -17.877 1.00 52.00 94 THR A CA 1
ATOM 713 C C . THR A 1 94 ? -1.138 -2.984 -18.787 1.00 52.00 94 THR A C 1
ATOM 715 O O . THR A 1 94 ? -0.719 -2.012 -19.411 1.00 52.00 94 THR A O 1
ATOM 718 N N . GLN A 1 95 ? -0.563 -4.182 -18.863 1.00 49.09 95 GLN A N 1
ATOM 719 C CA . GLN A 1 95 ? 0.311 -4.542 -19.975 1.00 49.09 95 GLN A CA 1
ATOM 720 C C . GLN A 1 95 ? -0.608 -5.008 -21.106 1.00 49.09 95 GLN A C 1
ATOM 722 O O . GLN A 1 95 ? -1.445 -5.886 -20.888 1.00 49.09 95 GLN A O 1
ATOM 727 N N . ALA A 1 96 ? -0.517 -4.390 -22.287 1.00 63.31 96 ALA A N 1
ATOM 728 C CA . ALA A 1 96 ? -1.158 -4.962 -23.464 1.00 63.31 96 ALA A CA 1
ATOM 729 C C . ALA A 1 96 ? -0.647 -6.402 -23.618 1.00 63.31 96 ALA A C 1
ATOM 731 O O . ALA A 1 96 ? 0.537 -6.650 -23.377 1.00 63.31 96 ALA A O 1
ATOM 732 N N . ALA A 1 97 ? -1.521 -7.347 -23.983 1.00 55.12 97 ALA A N 1
ATOM 733 C CA . ALA A 1 97 ? -1.035 -8.620 -24.499 1.00 55.12 97 ALA A CA 1
ATOM 734 C C . ALA A 1 97 ? 0.006 -8.273 -25.565 1.00 55.12 97 ALA A C 1
ATOM 736 O O . ALA A 1 97 ? -0.278 -7.416 -26.406 1.00 55.12 97 ALA A O 1
ATOM 737 N N . GLY A 1 98 ? 1.212 -8.839 -25.461 1.00 56.72 98 GLY A N 1
ATOM 738 C CA . GLY A 1 98 ? 2.194 -8.665 -26.518 1.00 56.72 98 GLY A CA 1
ATOM 739 C C . GLY A 1 98 ? 1.486 -9.027 -27.811 1.00 56.72 98 GLY A C 1
ATOM 740 O O . GLY A 1 98 ? 0.984 -10.145 -27.929 1.00 56.72 98 GLY A O 1
ATOM 741 N N . GLU A 1 99 ? 1.343 -8.065 -28.723 1.00 56.88 99 GLU A N 1
ATOM 742 C CA . GLU A 1 99 ? 1.023 -8.431 -30.088 1.00 56.88 99 GLU A CA 1
ATOM 743 C C . GLU A 1 99 ? 2.118 -9.414 -30.473 1.00 56.88 99 GLU A C 1
ATOM 745 O O . GLU A 1 99 ? 3.297 -9.052 -30.526 1.00 56.88 99 GLU A O 1
ATOM 750 N N . GLU A 1 100 ? 1.744 -10.672 -30.693 1.00 53.94 100 GLU A N 1
ATOM 751 C CA . GLU A 1 100 ? 2.575 -11.545 -31.494 1.00 53.94 100 GLU A CA 1
ATOM 752 C C . GLU A 1 100 ? 2.543 -10.968 -32.906 1.00 53.94 100 GLU A C 1
ATOM 754 O O . GLU A 1 100 ? 1.809 -11.415 -33.787 1.00 53.94 100 GLU A O 1
ATOM 759 N N . ASN A 1 101 ? 3.351 -9.930 -33.115 1.00 58.31 101 ASN A N 1
ATOM 760 C CA . ASN A 1 101 ? 3.859 -9.598 -34.421 1.00 58.31 101 ASN A CA 1
ATOM 761 C C . ASN A 1 101 ? 4.763 -10.769 -34.809 1.00 58.31 101 ASN A C 1
ATOM 763 O O . ASN A 1 101 ? 5.982 -10.712 -34.715 1.00 58.31 101 ASN A O 1
ATOM 767 N N . SER A 1 102 ? 4.135 -11.837 -35.299 1.00 54.31 102 SER A N 1
ATOM 768 C CA . SER A 1 102 ? 4.757 -12.805 -36.205 1.00 54.31 102 SER A CA 1
ATOM 769 C C . SER A 1 102 ? 5.044 -12.177 -37.580 1.00 54.31 102 SER A C 1
ATOM 771 O O . SER A 1 102 ? 5.241 -12.894 -38.558 1.00 54.31 102 SER A O 1
ATOM 773 N N . GLY A 1 103 ? 5.054 -10.837 -37.660 1.00 65.69 103 GLY A N 1
ATOM 774 C CA . GLY A 1 103 ? 5.396 -10.075 -38.843 1.00 65.69 103 GLY A CA 1
ATOM 775 C C . GLY A 1 103 ? 6.757 -10.513 -39.356 1.00 65.69 103 GLY A C 1
ATOM 776 O O . GLY A 1 103 ? 7.742 -10.550 -38.619 1.00 65.69 103 GLY A O 1
ATOM 777 N N . GLU A 1 104 ? 6.781 -10.891 -40.625 1.00 81.69 104 GLU A N 1
ATOM 778 C CA . GLU A 1 104 ? 7.997 -11.219 -41.347 1.00 81.69 104 GLU A CA 1
ATOM 779 C C . GLU A 1 104 ? 8.956 -10.018 -41.288 1.00 81.69 104 GLU A C 1
ATOM 781 O O . GLU A 1 104 ? 8.583 -8.900 -41.654 1.00 81.69 104 GLU A O 1
ATOM 786 N N . LEU A 1 105 ? 10.173 -10.237 -40.780 1.00 86.31 105 LEU A N 1
ATOM 787 C CA . LEU A 1 105 ? 11.214 -9.210 -40.756 1.00 86.31 105 LEU A CA 1
ATOM 788 C C . LEU A 1 105 ? 11.647 -8.903 -42.194 1.00 86.31 105 LEU A C 1
ATOM 790 O O . LEU A 1 105 ? 12.006 -9.817 -42.937 1.00 86.31 105 LEU A O 1
ATOM 794 N N . ASP A 1 106 ? 11.659 -7.624 -42.574 1.00 88.25 106 ASP A N 1
ATOM 795 C CA . ASP A 1 106 ? 12.136 -7.189 -43.890 1.00 88.25 106 ASP A CA 1
ATOM 796 C C . ASP A 1 106 ? 13.569 -6.642 -43.765 1.00 88.25 106 ASP A C 1
ATOM 798 O O . ASP A 1 106 ? 13.767 -5.611 -43.114 1.00 88.25 106 ASP A O 1
ATOM 802 N N . PRO A 1 107 ? 14.576 -7.286 -44.384 1.00 90.56 107 PRO A N 1
ATOM 803 C CA . PRO A 1 107 ? 15.971 -6.852 -44.304 1.00 90.56 107 PRO A CA 1
ATOM 804 C C . PRO A 1 107 ? 16.252 -5.528 -45.033 1.00 90.56 107 PRO A C 1
ATOM 806 O O . PRO A 1 107 ? 17.361 -5.015 -44.931 1.00 90.56 107 PRO A O 1
ATOM 809 N N . ASN A 1 108 ? 15.288 -4.982 -45.783 1.00 91.38 108 ASN A N 1
ATOM 810 C CA . ASN A 1 108 ? 15.414 -3.682 -46.451 1.00 91.38 108 ASN A CA 1
ATOM 811 C C . ASN A 1 108 ? 14.716 -2.547 -45.687 1.00 91.38 108 ASN A C 1
ATOM 813 O O . ASN A 1 108 ? 14.698 -1.412 -46.166 1.00 91.38 108 ASN A O 1
ATOM 817 N N . LYS A 1 109 ? 14.098 -2.850 -44.541 1.00 91.94 109 LYS A N 1
ATOM 818 C CA . LYS A 1 109 ? 13.454 -1.868 -43.668 1.00 91.94 109 LYS A CA 1
ATOM 819 C C . LYS A 1 109 ? 14.376 -1.481 -42.528 1.00 91.94 109 LYS A C 1
ATOM 821 O O . LYS A 1 109 ? 15.081 -2.325 -41.983 1.00 91.94 109 LYS A O 1
ATOM 826 N N . THR A 1 110 ? 14.287 -0.220 -42.121 1.00 93.69 110 THR A N 1
ATOM 827 C CA . THR A 1 110 ? 15.024 0.260 -40.953 1.00 93.69 110 THR A CA 1
ATOM 828 C C . THR A 1 110 ? 14.521 -0.438 -39.683 1.00 93.69 110 THR A C 1
ATOM 830 O O . THR A 1 110 ? 13.367 -0.890 -39.627 1.00 93.69 110 THR A O 1
ATOM 833 N N . PRO A 1 111 ? 15.315 -0.471 -38.601 1.00 93.94 111 PRO A N 1
ATOM 834 C CA . PRO A 1 111 ? 14.877 -1.060 -37.340 1.00 93.94 111 PRO A CA 1
ATOM 835 C C . PRO A 1 111 ? 13.544 -0.499 -36.823 1.00 93.94 111 PRO A C 1
ATOM 837 O O . PRO A 1 111 ? 12.704 -1.258 -36.354 1.00 93.94 111 PRO A O 1
ATOM 840 N N . SER A 1 112 ? 13.286 0.807 -36.962 1.00 93.31 112 SER A N 1
ATOM 841 C CA . SER A 1 112 ? 12.026 1.425 -36.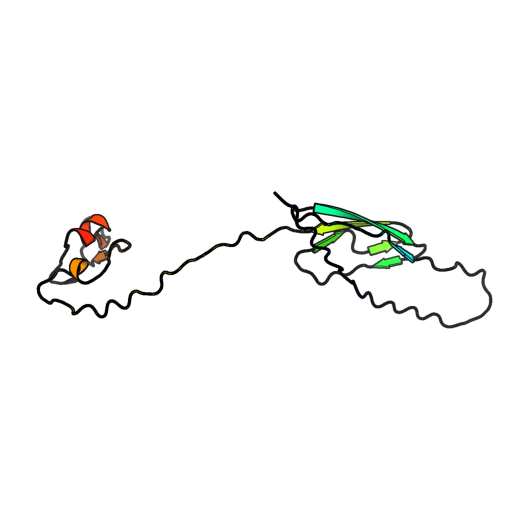511 1.00 93.31 112 SER A CA 1
ATOM 842 C C . SER A 1 112 ? 10.811 1.090 -37.379 1.00 93.31 112 SER A C 1
ATOM 844 O O . SER A 1 112 ? 9.686 1.402 -37.006 1.00 93.31 112 SER A O 1
ATOM 846 N N . GLN A 1 113 ? 11.021 0.516 -38.563 1.00 91.44 113 GLN A N 1
ATOM 847 C CA . GLN A 1 113 ? 9.951 0.009 -39.421 1.00 91.44 113 GLN A CA 1
ATOM 848 C C . GLN A 1 113 ? 9.652 -1.474 -39.156 1.00 91.44 113 GLN A C 1
ATOM 850 O O . GLN A 1 113 ? 8.550 -1.925 -39.466 1.00 91.44 113 GLN A O 1
ATOM 855 N N . ASN A 1 114 ? 10.617 -2.218 -38.603 1.00 91.31 114 ASN A N 1
ATOM 856 C CA . ASN A 1 114 ? 10.458 -3.617 -38.194 1.00 91.31 114 ASN A CA 1
ATOM 857 C C . ASN A 1 114 ? 10.015 -3.762 -36.724 1.00 91.31 114 ASN A C 1
ATOM 859 O O . ASN A 1 114 ? 9.365 -4.745 -36.379 1.00 91.31 114 ASN A O 1
ATOM 863 N N . PHE A 1 115 ? 10.339 -2.794 -35.860 1.00 90.06 115 PHE A N 1
ATOM 864 C CA . PHE A 1 115 ? 10.058 -2.834 -34.423 1.00 90.06 115 PHE A CA 1
ATOM 865 C C . PHE A 1 115 ? 9.347 -1.558 -33.951 1.00 90.06 115 PHE A C 1
ATOM 867 O O . PHE A 1 115 ? 9.695 -0.457 -34.377 1.00 90.06 115 PHE A O 1
ATOM 874 N N . ASP A 1 116 ? 8.396 -1.687 -33.018 1.00 90.12 116 ASP A N 1
ATOM 875 C CA . ASP A 1 116 ? 7.809 -0.531 -32.328 1.00 90.12 116 ASP A CA 1
ATOM 876 C C . ASP A 1 116 ? 8.813 0.051 -31.321 1.00 90.12 116 ASP A C 1
ATOM 878 O O . ASP A 1 116 ? 9.085 -0.516 -30.259 1.00 90.12 116 ASP A O 1
ATOM 882 N N . LEU A 1 117 ? 9.370 1.211 -31.671 1.00 91.62 117 LEU A N 1
ATOM 883 C CA . LEU A 1 117 ? 10.352 1.942 -30.872 1.00 91.62 117 LEU A CA 1
ATOM 884 C C . LEU A 1 117 ? 9.767 3.236 -30.287 1.00 91.62 117 LEU A C 1
ATOM 886 O O . LEU A 1 117 ? 10.513 4.102 -29.821 1.00 91.62 117 LEU A O 1
ATOM 890 N N . SER A 1 118 ? 8.439 3.391 -30.283 1.00 91.00 118 SER A N 1
ATOM 891 C CA . SER A 1 118 ? 7.733 4.612 -29.857 1.00 91.00 118 SER A CA 1
ATOM 892 C C . SER A 1 118 ? 7.961 4.991 -28.389 1.00 91.00 118 SER A C 1
ATOM 894 O O . SER A 1 118 ? 7.757 6.140 -27.997 1.00 91.00 118 SER A O 1
ATOM 896 N N . THR A 1 119 ? 8.446 4.056 -27.571 1.00 93.94 119 THR A N 1
ATOM 897 C CA . THR A 1 119 ? 8.788 4.281 -26.159 1.00 93.94 119 THR A CA 1
ATOM 898 C C . THR A 1 119 ? 10.284 4.181 -25.864 1.00 93.94 119 THR A C 1
ATOM 900 O O . THR A 1 119 ? 10.690 4.282 -24.705 1.00 93.94 119 THR A O 1
ATOM 903 N N . TRP A 1 120 ? 11.121 3.974 -26.882 1.00 94.00 120 TRP A N 1
ATOM 904 C CA . TRP A 1 120 ? 12.532 3.636 -26.713 1.00 94.00 120 TRP A CA 1
ATOM 905 C C . TRP A 1 120 ? 13.459 4.799 -27.076 1.00 94.00 120 TRP A C 1
ATOM 907 O O . TRP A 1 120 ? 13.213 5.573 -27.996 1.00 94.00 120 TRP A O 1
ATOM 917 N N . LYS A 1 121 ? 14.566 4.917 -26.338 1.00 94.62 121 LYS A N 1
ATOM 918 C CA . LYS A 1 121 ? 15.714 5.772 -26.677 1.00 94.62 121 LYS A CA 1
ATOM 919 C C . LYS A 1 121 ? 16.936 4.879 -26.835 1.00 94.62 121 LYS A C 1
ATOM 921 O O . LYS A 1 121 ? 17.100 3.945 -26.052 1.00 94.62 121 LYS A O 1
ATOM 926 N N . LEU A 1 122 ? 17.814 5.196 -27.780 1.00 95.00 122 LEU A N 1
ATOM 927 C CA . LEU A 1 122 ? 19.040 4.433 -28.021 1.00 95.00 122 LEU A CA 1
ATOM 928 C C . LEU A 1 122 ? 20.253 5.198 -27.490 1.00 95.00 122 LEU A C 1
ATOM 930 O O . LEU A 1 122 ? 20.396 6.391 -27.740 1.00 95.00 122 LEU A O 1
ATOM 934 N N . LYS A 1 123 ? 21.145 4.517 -26.769 1.00 94.50 123 LYS A N 1
ATOM 935 C CA . LYS A 1 123 ? 22.455 5.062 -26.388 1.00 94.50 123 LYS A CA 1
ATOM 936 C C . LYS A 1 123 ? 23.543 4.386 -27.206 1.00 94.50 123 LYS A C 1
ATOM 938 O O . LYS A 1 123 ? 23.702 3.175 -27.098 1.00 94.50 123 LYS A O 1
ATOM 943 N N . THR A 1 124 ? 24.298 5.159 -27.981 1.00 92.69 124 THR A N 1
ATOM 944 C CA . THR A 1 124 ? 25.443 4.639 -28.739 1.00 92.69 124 THR A CA 1
ATOM 945 C C . THR A 1 124 ? 26.757 4.928 -28.007 1.00 92.69 124 THR A C 1
ATOM 947 O O . THR A 1 124 ? 26.842 5.897 -27.247 1.00 92.69 124 THR A O 1
ATOM 950 N N . PRO A 1 125 ? 27.807 4.110 -28.214 1.00 92.31 125 PRO A N 1
ATOM 951 C CA . PRO A 1 125 ? 29.132 4.356 -27.633 1.00 92.31 125 PRO A CA 1
ATOM 952 C C . PRO A 1 125 ? 29.804 5.650 -28.120 1.00 92.31 125 PRO A C 1
ATOM 954 O O . PRO A 1 125 ? 30.816 6.063 -27.559 1.00 92.31 125 PRO A O 1
ATOM 957 N N . GLU A 1 126 ? 29.267 6.284 -29.165 1.00 91.19 126 GLU A N 1
ATOM 958 C CA . GLU A 1 126 ? 29.779 7.537 -29.713 1.00 91.19 126 GLU A CA 1
ATOM 959 C C . GLU A 1 126 ? 29.734 8.659 -28.670 1.00 91.19 126 GLU A C 1
ATOM 961 O O . GLU A 1 126 ? 28.732 8.853 -27.981 1.00 91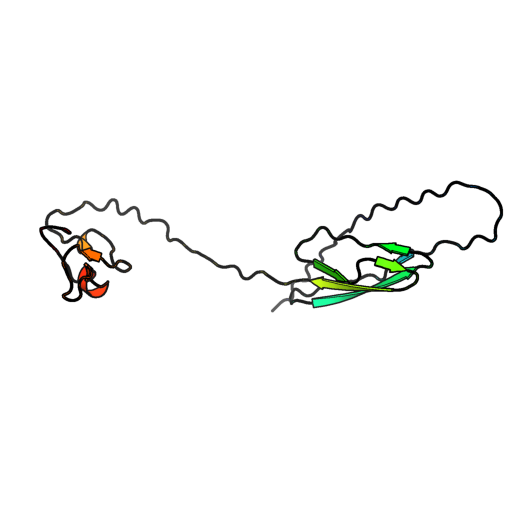.19 126 GLU A O 1
ATOM 966 N N . ASN A 1 127 ? 30.814 9.432 -28.575 1.00 88.88 127 ASN A N 1
ATOM 967 C CA . ASN A 1 127 ? 30.885 10.572 -27.669 1.00 88.88 127 ASN A CA 1
ATOM 968 C C . ASN A 1 127 ? 29.997 11.719 -28.184 1.00 88.88 127 ASN A C 1
ATOM 970 O O . ASN A 1 127 ? 30.116 12.145 -29.330 1.00 88.88 127 ASN A O 1
ATOM 974 N N . ASN A 1 128 ? 29.149 12.266 -27.318 1.00 87.69 128 ASN A N 1
ATOM 975 C CA . ASN A 1 128 ? 28.284 13.413 -27.600 1.00 87.69 128 ASN A CA 1
ATOM 976 C C . ASN A 1 128 ? 29.005 14.780 -27.551 1.00 87.69 128 ASN A C 1
ATOM 978 O O . ASN A 1 128 ? 28.350 15.818 -27.615 1.00 87.69 128 ASN A O 1
ATOM 982 N N . GLY A 1 129 ? 30.328 14.791 -27.381 1.00 86.69 129 GLY A N 1
ATOM 983 C CA . GLY A 1 129 ? 31.138 16.003 -27.246 1.00 86.69 129 GLY A CA 1
ATOM 984 C C . GLY A 1 129 ? 31.339 16.473 -25.802 1.00 86.69 129 GLY A C 1
ATOM 985 O O . GLY A 1 129 ? 32.124 17.390 -25.580 1.00 86.69 129 GLY A O 1
ATOM 986 N N . SER A 1 130 ? 30.702 15.833 -24.814 1.00 90.31 130 SER A N 1
ATOM 987 C CA . SER A 1 130 ? 30.905 16.102 -23.380 1.00 90.31 130 SER A CA 1
ATOM 988 C C . SER A 1 130 ? 31.478 14.914 -22.602 1.00 90.31 130 SER A C 1
ATOM 990 O O . SER A 1 130 ? 31.544 14.953 -21.376 1.00 90.31 130 SER A O 1
ATOM 992 N N . GLY A 1 131 ? 31.930 13.869 -23.304 1.00 89.75 131 GLY A N 1
ATOM 993 C CA . GLY A 1 131 ? 32.478 12.653 -22.699 1.00 89.75 131 GLY A CA 1
ATOM 994 C C . GLY A 1 131 ? 31.415 11.620 -22.326 1.00 89.75 131 GLY A C 1
ATOM 995 O O . GLY A 1 131 ? 31.737 10.629 -21.675 1.00 89.75 131 GLY A O 1
ATOM 996 N N . PHE A 1 132 ? 30.162 11.826 -22.740 1.00 91.81 132 PHE A N 1
ATOM 997 C CA . PHE A 1 132 ? 29.060 10.892 -22.519 1.00 91.81 132 PHE A CA 1
ATOM 998 C C . PHE A 1 132 ? 28.613 10.236 -23.825 1.00 91.81 132 PHE A C 1
ATOM 1000 O O . PHE A 1 132 ? 28.858 10.750 -24.915 1.00 91.81 132 PHE A O 1
ATOM 1007 N N . SER A 1 133 ? 27.914 9.105 -23.709 1.00 92.50 133 SER A N 1
ATOM 1008 C CA . SER A 1 133 ? 27.283 8.448 -24.852 1.00 92.50 133 SER A CA 1
ATOM 1009 C C . SER A 1 133 ? 26.244 9.345 -25.516 1.00 92.50 133 SER A C 1
ATOM 1011 O O . SER A 1 133 ? 25.418 9.991 -24.858 1.00 92.50 133 SER A O 1
ATOM 1013 N N . LYS A 1 134 ? 26.250 9.341 -26.844 1.00 94.00 134 LYS A N 1
ATOM 1014 C CA . LYS A 1 134 ? 25.211 9.952 -27.656 1.00 94.00 134 LYS A CA 1
ATOM 1015 C C . LYS A 1 134 ? 23.900 9.212 -27.419 1.00 94.00 134 LYS A C 1
ATOM 1017 O O . LYS A 1 134 ? 23.837 7.985 -27.420 1.00 94.00 134 LYS A O 1
ATOM 1022 N N . THR A 1 135 ? 22.851 9.982 -27.154 1.00 95.88 135 THR A N 1
ATOM 1023 C CA . THR A 1 135 ? 21.496 9.465 -26.964 1.00 95.88 135 THR A CA 1
ATOM 1024 C C . THR A 1 135 ? 20.662 9.880 -28.161 1.00 95.88 135 THR A C 1
ATOM 1026 O O . THR A 1 135 ? 20.533 11.071 -28.422 1.00 95.88 135 THR A O 1
ATOM 1029 N N . ILE A 1 136 ? 20.098 8.901 -28.853 1.00 96.44 136 ILE A N 1
ATOM 1030 C CA . ILE A 1 136 ? 19.109 9.079 -29.908 1.00 96.44 136 ILE A CA 1
ATOM 1031 C C . ILE A 1 136 ? 17.739 9.088 -29.236 1.00 96.44 136 ILE A C 1
ATOM 1033 O O . ILE A 1 136 ? 17.368 8.153 -28.517 1.00 96.44 136 ILE A O 1
ATOM 1037 N N . SER A 1 137 ? 17.019 10.192 -29.393 1.00 96.31 137 SER A N 1
ATOM 1038 C CA . SER A 1 137 ? 15.693 10.382 -28.812 1.00 96.31 137 SER A CA 1
ATOM 1039 C C . SER A 1 137 ? 14.643 9.476 -29.459 1.00 96.31 137 SER A C 1
ATOM 1041 O O . SER A 1 137 ? 14.847 8.936 -30.543 1.00 96.31 137 SER A O 1
ATOM 1043 N N . VAL A 1 138 ? 13.480 9.361 -28.807 1.00 95.44 138 VAL A N 1
ATOM 1044 C CA . VAL A 1 138 ? 12.312 8.636 -29.338 1.00 95.44 138 VAL A CA 1
ATOM 1045 C C . VAL A 1 138 ? 11.928 9.159 -30.727 1.00 95.44 138 VAL A C 1
ATOM 1047 O O . VAL A 1 138 ? 11.656 8.386 -31.636 1.00 95.44 138 VAL A O 1
ATOM 1050 N N . SER A 1 139 ? 11.921 10.476 -30.931 1.00 95.94 139 SER A N 1
ATOM 1051 C CA . SER A 1 139 ? 11.577 11.057 -32.232 1.00 95.94 139 SER A CA 1
ATOM 1052 C C . SER A 1 139 ? 12.620 10.757 -33.303 1.00 95.94 139 SER A C 1
ATOM 1054 O O . SER A 1 139 ? 12.257 10.509 -34.444 1.00 95.94 139 SER A O 1
ATOM 1056 N N . GLU A 1 140 ? 13.905 10.765 -32.945 1.00 95.69 140 GLU A N 1
ATOM 1057 C CA . GLU A 1 140 ? 14.980 10.472 -33.896 1.00 95.69 140 GLU A CA 1
ATOM 1058 C C . GLU A 1 140 ? 14.995 8.991 -34.280 1.00 95.69 140 GLU A C 1
ATOM 1060 O O . GLU A 1 140 ? 15.106 8.677 -35.460 1.00 95.69 140 GLU A O 1
ATOM 1065 N N . ILE A 1 141 ? 14.823 8.077 -33.316 1.00 95.50 141 ILE A N 1
ATOM 1066 C CA . ILE A 1 141 ? 14.828 6.639 -33.604 1.00 95.50 141 ILE A CA 1
ATOM 1067 C C . ILE A 1 141 ? 13.642 6.238 -34.488 1.00 95.50 141 ILE A C 1
ATOM 1069 O O . ILE A 1 141 ? 13.827 5.504 -35.452 1.00 95.50 141 ILE A O 1
ATOM 1073 N N . ASN A 1 142 ? 12.453 6.802 -34.240 1.00 95.50 142 ASN A N 1
ATOM 1074 C CA . ASN A 1 142 ? 11.258 6.550 -35.053 1.00 95.50 142 ASN A CA 1
ATOM 1075 C C . ASN A 1 142 ? 11.259 7.298 -36.400 1.00 95.50 142 ASN A C 1
ATOM 1077 O O . ASN A 1 142 ? 10.403 7.035 -37.240 1.00 95.50 142 ASN A O 1
ATOM 1081 N N . ALA A 1 143 ? 12.225 8.192 -36.644 1.00 95.38 143 ALA A N 1
ATOM 1082 C CA . ALA A 1 143 ? 12.438 8.823 -37.947 1.00 95.38 143 ALA A CA 1
ATOM 1083 C C . ALA A 1 143 ? 13.286 7.960 -38.908 1.00 95.38 143 ALA A C 1
ATOM 1085 O O . ALA A 1 143 ? 13.707 8.456 -39.952 1.00 95.38 143 ALA A O 1
ATOM 1086 N N . GLY A 1 144 ? 13.539 6.686 -38.573 1.00 93.81 144 GLY A N 1
ATOM 1087 C CA . GLY A 1 144 ? 14.349 5.772 -39.383 1.00 93.81 144 GLY A CA 1
ATOM 1088 C C . GLY A 1 144 ? 15.847 5.878 -39.112 1.00 93.81 144 GLY A C 1
ATOM 1089 O O . GLY A 1 144 ? 16.641 5.736 -40.034 1.00 93.81 144 GLY A O 1
ATOM 1090 N N . TYR A 1 145 ? 16.247 6.175 -37.872 1.00 94.88 145 TYR A N 1
ATOM 1091 C CA . TYR A 1 145 ? 17.665 6.251 -37.519 1.00 94.88 145 TYR A CA 1
ATOM 1092 C C . TYR A 1 145 ? 18.366 4.900 -37.688 1.00 94.88 145 TYR A C 1
ATOM 1094 O O . TYR A 1 145 ? 17.918 3.893 -37.140 1.00 94.88 145 TYR A O 1
ATOM 1102 N N . GLU A 1 146 ? 19.525 4.925 -38.344 1.00 94.50 146 GLU A N 1
ATOM 1103 C CA . GLU A 1 146 ? 20.417 3.781 -38.514 1.00 94.50 146 GLU A CA 1
ATOM 1104 C C . GLU A 1 146 ? 21.874 4.190 -38.268 1.00 94.50 146 GLU A C 1
ATOM 1106 O O . GLU A 1 146 ? 22.295 5.329 -38.498 1.00 94.50 146 GLU A O 1
ATOM 1111 N N . ASN A 1 147 ? 22.663 3.236 -37.789 1.00 93.50 147 ASN A N 1
ATOM 1112 C CA . ASN A 1 147 ? 24.097 3.330 -37.597 1.00 93.50 147 ASN A CA 1
ATOM 1113 C C . ASN A 1 147 ? 24.738 1.988 -37.963 1.00 93.50 147 ASN A C 1
ATOM 1115 O O . ASN A 1 147 ? 24.576 0.999 -37.249 1.00 93.50 147 ASN A O 1
ATOM 1119 N N . SER A 1 148 ? 25.549 1.977 -39.018 1.00 91.75 148 SER A N 1
ATOM 1120 C CA . SER A 1 148 ? 26.188 0.764 -39.544 1.00 91.75 148 SER A CA 1
ATOM 1121 C C . SER A 1 148 ? 27.066 0.008 -38.539 1.00 91.75 148 SER A C 1
ATOM 1123 O O . SER A 1 148 ? 27.374 -1.157 -38.758 1.00 91.75 148 SER A O 1
ATOM 1125 N N . ASN A 1 149 ? 27.501 0.655 -37.455 1.00 92.81 149 ASN A N 1
ATOM 1126 C CA . ASN A 1 149 ? 28.353 0.036 -36.441 1.00 92.81 149 ASN A CA 1
ATOM 1127 C C . ASN A 1 149 ? 27.563 -0.513 -35.244 1.00 92.81 149 ASN A C 1
ATOM 1129 O O . ASN A 1 149 ? 28.076 -1.381 -34.541 1.00 92.81 149 ASN A O 1
ATOM 1133 N N . TYR A 1 150 ? 26.361 0.014 -34.969 1.00 91.25 150 TYR A N 1
ATOM 1134 C CA . TYR A 1 150 ? 25.679 -0.207 -33.685 1.00 91.25 150 TYR A CA 1
ATOM 1135 C C . TYR A 1 150 ? 24.171 -0.483 -33.777 1.00 91.25 150 TYR A C 1
ATOM 1137 O O . TYR A 1 150 ? 23.616 -0.990 -32.805 1.00 91.25 150 TYR A O 1
ATOM 1145 N N . PHE A 1 151 ? 23.497 -0.118 -34.872 1.00 93.50 151 PHE A N 1
ATOM 1146 C CA . PHE A 1 151 ? 22.038 -0.210 -34.985 1.00 93.50 151 PHE A CA 1
ATOM 1147 C C . PHE A 1 151 ? 21.571 -0.202 -36.451 1.00 93.50 151 PHE A C 1
ATOM 1149 O O . PHE A 1 151 ? 21.530 0.859 -37.068 1.00 93.50 151 PHE A O 1
ATOM 1156 N N . PHE A 1 152 ? 21.237 -1.367 -36.999 1.00 91.31 152 PHE A N 1
ATOM 1157 C CA . PHE A 1 152 ? 20.784 -1.590 -38.376 1.00 91.31 152 PHE A CA 1
ATOM 1158 C C . PHE A 1 152 ? 19.853 -2.806 -38.421 1.00 91.31 152 PHE A C 1
ATOM 1160 O O . PHE A 1 152 ? 19.847 -3.565 -37.420 1.00 91.31 152 PHE A O 1
#

Secondary structure (DSSP, 8-state):
-------------------------S------EEEPPP----SSS-EEEEEEEESSEEE-----TTEEEE-SEEESSEEEEEEE----------PPPP----PPP-TTS-HHHHS--TT--EEEEEE-SSSSEEEE-HHHHTTT--BTTTB-